Protein AF-A0A3P6PGW0-F1 (afdb_monomer)

pLDDT: mean 72.75, std 17.7, range [30.88, 93.88]

Organism: Anisakis simplex (NCBI:txid6269)

Radius of gyration: 24.83 Å; Cα contacts (8 Å, |Δi|>4): 112; chains: 1; bounding box: 51×53×63 Å

Mean predicted aligned error: 19.51 Å

Sequence (162 aa):
MDLYIQEKGYRRVNEYERNGTLRINYVCKEYFQKDIKCNHKMSVIMKDGVLTAKTTDGGKPHEHWRAPMSALNTTEKDITRALHSADVTGIGDGPSTSSEVDKVELELHQIIRHSTQDLLARLKDAYERKKKEQEKAALKLFAKMPSEKQKHLLSKYGCLEE

Nearest PDB structures (foldseek):
  2ckq-assembly1_A  TM=2.386E-01  e=4.665E-01  Homo sapiens
  1iah-assembly1_A  TM=5.461E-01  e=8.082E+00  Mus musculus
  6qlf-assembly1_P  TM=2.401E-01  e=1.281E+00  Saccharomyces cerevisiae
  1p32-assembly1_A  TM=3.315E-01  e=3.733E+00  Homo sapiens
  6qle-assembly1_P  TM=2.357E-01  e=3.517E+00  Saccharomyces cerevisiae

Foldseek 3Di:
DVVLCVVLQWDWDDWDDDPQKTKTKIAHNCCPPPQWPGPWIKIWIAHPNDIDIDIPVRSDRDDTDGDDCVPPCPDPVVVVVVVPPPPDDDDDDDDDPVVVVVVVVVVVVVCCVPDDPVVNVVVVVVVVVVVVVVVVVVVVVLVPDDPVVNVVCCVVPPPPPD

Secondary structure (DSSP, 8-state):
-HHHHHHTTEEEEEEEEETTEEEEEEEETTTT-TT-----EEEEEEETTEEEEEETTTT---------GGG----TTTHHHHTTS--S-------TTHHHHHHHHHHHHHHHHHS-HHHHHHHHHHHHHHHHHHHHHHHHHHHHS-HHHHHHHHHHH-----

Solvent-accessible surface area (backbone atoms only — not comparable to full-atom values): 10032 Å² total; per-residue (Å²): 109,69,67,59,37,57,74,72,38,46,36,83,77,51,75,52,74,55,95,77,29,40,38,40,34,29,32,39,68,57,44,84,40,93,64,32,90,59,80,55,36,37,40,40,37,38,42,93,91,43,78,47,79,48,44,75,71,79,74,60,91,77,83,81,72,68,67,63,73,88,74,66,74,74,65,78,69,63,64,64,63,68,69,74,73,78,75,85,88,82,91,81,93,80,83,86,64,67,67,56,54,56,48,53,53,51,51,50,53,50,53,60,71,72,44,52,72,69,55,50,50,53,48,51,54,51,48,54,50,52,49,53,52,50,52,53,50,50,50,55,53,50,72,71,45,58,68,71,58,45,52,51,49,41,70,74,69,45,83,78,80,127

Structure (mmCIF, N/CA/C/O backbone):
data_AF-A0A3P6PGW0-F1
#
_entry.id   AF-A0A3P6PGW0-F1
#
loop_
_atom_site.group_PDB
_atom_site.id
_atom_site.type_symbol
_atom_site.label_atom_id
_atom_site.label_alt_id
_atom_site.label_comp_id
_atom_site.label_asym_id
_atom_site.label_entity_id
_atom_site.label_seq_id
_atom_site.pdbx_PDB_ins_code
_atom_site.Cartn_x
_atom_site.Cartn_y
_atom_site.Cartn_z
_atom_site.occupancy
_atom_site.B_iso_or_equiv
_atom_site.auth_seq_id
_atom_site.auth_comp_id
_atom_site.auth_asym_id
_atom_site.auth_atom_id
_atom_site.pdbx_PDB_model_num
ATOM 1 N N . MET A 1 1 ? -11.093 -5.485 -13.019 1.00 59.88 1 MET A N 1
ATOM 2 C CA . MET A 1 1 ? -10.091 -4.511 -13.510 1.00 59.88 1 MET A CA 1
ATOM 3 C C . MET A 1 1 ? -9.051 -4.186 -12.446 1.00 59.88 1 MET A C 1
ATOM 5 O O . MET A 1 1 ? -7.871 -4.227 -12.763 1.00 59.88 1 MET A O 1
ATOM 9 N N . ASP A 1 2 ? -9.445 -3.946 -11.194 1.00 67.06 2 ASP A N 1
ATOM 10 C CA . ASP A 1 2 ? -8.498 -3.548 -10.137 1.00 67.06 2 ASP A CA 1
ATOM 11 C C . ASP A 1 2 ? -7.409 -4.585 -9.840 1.00 67.06 2 ASP A C 1
ATOM 13 O O . ASP A 1 2 ? -6.250 -4.216 -9.673 1.00 67.06 2 ASP A O 1
ATOM 17 N N . LEU A 1 3 ? -7.738 -5.879 -9.900 1.00 69.25 3 LEU A N 1
ATOM 18 C CA . LEU A 1 3 ? -6.746 -6.955 -9.780 1.00 69.25 3 LEU A CA 1
ATOM 19 C C . LEU A 1 3 ? -5.685 -6.897 -10.891 1.00 69.25 3 LEU A C 1
ATOM 21 O O . LEU A 1 3 ? -4.501 -7.007 -10.604 1.00 69.25 3 LEU A O 1
ATOM 25 N N . TYR A 1 4 ? -6.086 -6.640 -12.142 1.00 71.75 4 TYR A N 1
ATOM 26 C CA . TYR A 1 4 ? -5.154 -6.506 -13.270 1.00 71.75 4 TYR A CA 1
ATOM 27 C C . TYR A 1 4 ? -4.250 -5.275 -13.110 1.00 71.75 4 TYR A C 1
ATOM 29 O O . TYR A 1 4 ? -3.046 -5.342 -13.344 1.00 71.75 4 TYR A O 1
ATOM 37 N N . ILE A 1 5 ? -4.823 -4.153 -12.669 1.00 74.56 5 ILE A N 1
ATOM 38 C CA . ILE A 1 5 ? -4.097 -2.904 -12.403 1.00 74.56 5 ILE A CA 1
ATOM 39 C C . ILE A 1 5 ? -3.029 -3.122 -11.327 1.00 74.56 5 ILE A C 1
ATOM 41 O O . ILE A 1 5 ? -1.885 -2.702 -11.507 1.00 74.56 5 ILE A O 1
ATOM 45 N N . GLN A 1 6 ? -3.388 -3.799 -10.235 1.00 71.56 6 GLN A N 1
ATOM 46 C CA . GLN A 1 6 ? -2.474 -4.093 -9.134 1.00 71.56 6 GLN A CA 1
ATOM 47 C C . GLN A 1 6 ? -1.398 -5.107 -9.538 1.00 71.56 6 GLN A C 1
ATOM 49 O O . GLN A 1 6 ? -0.212 -4.844 -9.336 1.00 71.56 6 GLN A O 1
ATOM 54 N N . GLU A 1 7 ? -1.785 -6.223 -10.162 1.00 76.50 7 GLU A N 1
ATOM 55 C CA . GLU A 1 7 ? -0.868 -7.288 -10.585 1.00 76.50 7 GLU A CA 1
ATOM 56 C C . GLU A 1 7 ? 0.163 -6.779 -11.602 1.00 76.50 7 GLU A C 1
ATOM 58 O O . GLU A 1 7 ? 1.352 -7.077 -11.500 1.00 76.50 7 GLU A O 1
ATOM 63 N N . LYS A 1 8 ? -0.269 -5.951 -12.562 1.00 74.31 8 LYS A N 1
ATOM 64 C CA . LYS A 1 8 ? 0.616 -5.366 -13.580 1.00 74.31 8 LYS A CA 1
ATOM 65 C C . LYS A 1 8 ? 1.326 -4.092 -13.119 1.00 74.31 8 LYS A C 1
ATOM 67 O O . LYS A 1 8 ? 2.094 -3.510 -13.882 1.00 74.31 8 LYS A O 1
ATOM 72 N N . GLY A 1 9 ? 1.134 -3.683 -11.864 1.00 79.19 9 GLY A N 1
ATOM 73 C CA . GLY A 1 9 ? 1.898 -2.606 -11.244 1.00 79.19 9 GLY A CA 1
ATOM 74 C C . GLY A 1 9 ? 1.587 -1.223 -11.807 1.00 79.19 9 GLY A C 1
ATOM 75 O O . GLY A 1 9 ? 2.500 -0.416 -11.973 1.00 79.19 9 GLY A O 1
ATOM 76 N N . TYR A 1 10 ? 0.322 -0.933 -12.096 1.00 85.12 10 TYR A N 1
ATOM 77 C CA . TYR A 1 10 ? -0.123 0.397 -12.497 1.00 85.12 10 TYR A CA 1
ATOM 78 C C . TYR A 1 10 ? -0.576 1.227 -11.294 1.00 85.12 10 TYR A C 1
ATOM 80 O O . TYR A 1 10 ? -1.240 0.739 -10.382 1.00 85.12 10 TYR A O 1
ATOM 88 N N . ARG A 1 11 ? -0.281 2.525 -11.331 1.00 85.94 11 ARG A N 1
ATOM 89 C CA . ARG A 1 11 ? -0.773 3.529 -10.387 1.00 85.94 11 ARG A CA 1
ATOM 90 C C . ARG A 1 11 ? -1.724 4.476 -11.112 1.00 85.94 11 ARG A C 1
ATOM 92 O O . ARG A 1 11 ? -1.395 4.982 -12.185 1.00 85.94 11 ARG A O 1
ATOM 99 N N . ARG A 1 12 ? -2.901 4.717 -10.528 1.00 89.19 12 ARG A N 1
ATOM 100 C CA . ARG A 1 12 ? -3.874 5.701 -11.025 1.00 89.19 12 ARG A CA 1
ATOM 101 C C . ARG A 1 12 ? -3.288 7.109 -10.882 1.00 89.19 12 ARG A C 1
ATOM 103 O O . ARG A 1 12 ? -2.725 7.425 -9.840 1.00 89.19 12 ARG A O 1
ATOM 110 N N . VAL A 1 13 ? -3.406 7.930 -11.924 1.00 89.00 13 VAL A N 1
ATOM 111 C CA . VAL A 1 13 ? -2.858 9.301 -11.948 1.00 89.00 13 VAL A CA 1
ATOM 112 C C . VAL A 1 13 ? -3.951 10.344 -12.071 1.00 89.00 13 VAL A C 1
ATOM 114 O O . VAL A 1 13 ? -3.883 11.381 -11.424 1.00 89.00 13 VAL A O 1
ATOM 117 N N . ASN A 1 14 ? -4.937 10.094 -12.925 1.00 88.94 14 ASN A N 1
ATOM 118 C CA . ASN A 1 14 ? -6.008 11.048 -13.160 1.00 88.94 14 ASN A CA 1
ATOM 119 C C . ASN A 1 14 ? -7.278 10.321 -13.598 1.00 88.94 14 ASN A C 1
ATOM 121 O O . ASN A 1 14 ? -7.209 9.286 -14.264 1.00 88.94 14 ASN A O 1
ATOM 125 N N . GLU A 1 15 ? -8.416 10.903 -13.262 1.00 92.69 15 GLU A N 1
ATOM 126 C CA . GLU A 1 15 ? -9.752 10.459 -13.609 1.00 92.69 15 GLU A CA 1
ATOM 127 C C . GLU A 1 15 ? -10.571 11.683 -14.009 1.00 92.69 15 GLU A C 1
ATOM 129 O O . GLU A 1 15 ? -10.570 12.693 -13.310 1.00 92.69 15 GLU A O 1
ATOM 134 N N . TYR A 1 16 ? -11.229 11.617 -15.162 1.00 91.88 16 TYR A N 1
ATOM 135 C CA . TYR A 1 16 ? -12.109 12.686 -15.606 1.00 91.88 16 TYR A CA 1
ATOM 136 C C . TYR A 1 16 ? -13.265 12.146 -16.431 1.00 91.88 16 TYR A C 1
ATOM 138 O O . TYR A 1 16 ? -13.129 11.170 -17.172 1.00 91.88 16 TYR A O 1
ATOM 146 N N . GLU A 1 17 ? -14.389 12.842 -16.345 1.00 91.81 17 GLU A N 1
ATOM 147 C CA . GLU A 1 17 ? -15.584 12.561 -17.122 1.00 91.81 17 GLU A CA 1
ATOM 148 C C . GLU A 1 17 ? -15.814 13.669 -18.150 1.00 91.81 17 GLU A C 1
ATOM 150 O O . GLU A 1 17 ? -15.676 14.858 -17.856 1.00 91.81 17 GLU A O 1
ATOM 155 N N . ARG A 1 18 ? -16.146 13.286 -19.384 1.00 88.94 18 ARG A N 1
ATOM 156 C CA . ARG A 1 18 ? -16.528 14.233 -20.434 1.00 88.94 18 ARG A CA 1
ATOM 157 C C . ARG A 1 18 ? -17.578 13.615 -21.342 1.00 88.94 18 ARG A C 1
ATOM 159 O O . ARG A 1 18 ? -17.341 12.552 -21.908 1.00 88.94 18 ARG A O 1
ATOM 166 N N . ASN A 1 19 ? -18.703 14.306 -21.528 1.00 86.56 19 ASN A N 1
ATOM 167 C CA . ASN A 1 19 ? -19.797 13.885 -22.413 1.00 86.56 19 ASN A CA 1
ATOM 168 C C . ASN A 1 19 ? -20.243 12.426 -22.157 1.00 86.56 19 ASN A C 1
ATOM 170 O O . ASN A 1 19 ? -20.308 11.629 -23.094 1.00 86.56 19 ASN A O 1
ATOM 174 N N . GLY A 1 20 ? -20.450 12.051 -20.887 1.00 85.62 20 GLY A N 1
ATOM 175 C CA . GLY A 1 20 ? -20.852 10.693 -20.483 1.00 85.62 20 GLY A CA 1
ATOM 176 C C . GLY A 1 20 ? -19.783 9.610 -20.690 1.00 85.62 20 GLY A C 1
ATOM 177 O O . GLY A 1 20 ? -20.072 8.422 -20.596 1.00 85.62 20 GLY A O 1
ATOM 178 N N . THR A 1 21 ? -18.546 10.000 -21.009 1.00 91.25 21 THR A N 1
ATOM 179 C CA . THR A 1 21 ? -17.396 9.097 -21.106 1.00 91.25 21 THR A CA 1
ATOM 180 C C . THR A 1 21 ? -16.482 9.313 -19.908 1.00 91.25 21 THR A C 1
ATOM 182 O O . THR A 1 21 ? -15.875 10.379 -19.775 1.00 91.25 21 THR A O 1
ATOM 185 N N . LEU A 1 22 ? -16.342 8.292 -19.065 1.00 90.62 22 LEU A N 1
ATOM 186 C CA . LEU A 1 22 ? -15.405 8.292 -17.946 1.00 90.62 22 LEU A CA 1
ATOM 187 C C . LEU A 1 22 ? -14.053 7.756 -18.416 1.00 90.62 22 LEU A C 1
ATOM 189 O O . LEU A 1 22 ? -13.958 6.654 -18.958 1.00 90.62 22 LEU A O 1
ATOM 193 N N . ARG A 1 23 ? -12.988 8.534 -18.217 1.00 91.75 23 ARG A N 1
ATOM 194 C CA . ARG A 1 23 ? -11.623 8.133 -18.553 1.00 91.75 23 ARG A CA 1
ATOM 195 C C . ARG A 1 23 ? -10.729 8.147 -17.327 1.00 91.75 23 ARG A C 1
ATOM 197 O O . ARG A 1 23 ? -10.553 9.175 -16.682 1.00 91.75 23 ARG A O 1
ATOM 204 N N . ILE A 1 24 ? -10.070 7.021 -17.089 1.00 91.94 24 ILE A N 1
ATOM 205 C CA . ILE A 1 24 ? -9.110 6.847 -16.005 1.00 91.94 24 ILE A CA 1
ATOM 206 C C . ILE A 1 24 ? -7.739 6.561 -16.612 1.00 91.94 24 ILE A C 1
ATOM 208 O O . ILE A 1 24 ? -7.586 5.668 -17.445 1.00 91.94 24 ILE A O 1
ATOM 212 N N . ASN A 1 25 ? -6.729 7.320 -16.202 1.00 90.69 25 ASN A N 1
ATOM 213 C CA . ASN A 1 25 ? -5.358 7.171 -16.667 1.00 90.69 25 ASN A CA 1
ATOM 214 C C . ASN A 1 25 ? -4.473 6.609 -15.562 1.00 90.69 25 ASN A C 1
ATOM 216 O O . ASN A 1 25 ? -4.518 7.041 -14.408 1.00 90.69 25 ASN A O 1
ATOM 220 N N . TYR A 1 26 ? -3.622 5.680 -15.964 1.00 89.62 26 TYR A N 1
ATOM 221 C CA . TYR A 1 26 ? -2.677 4.985 -15.124 1.00 89.62 26 TYR A CA 1
ATOM 222 C C . TYR A 1 26 ? -1.282 5.047 -15.746 1.00 89.62 26 TYR A C 1
ATOM 224 O O . TYR A 1 26 ? -1.124 5.095 -16.969 1.00 89.62 26 TYR A O 1
ATOM 232 N N . VAL A 1 27 ? -0.265 5.002 -14.897 1.00 88.94 27 VAL A N 1
ATOM 233 C CA . VAL A 1 27 ? 1.146 4.889 -15.290 1.00 88.94 27 VAL A CA 1
ATOM 234 C C . VAL A 1 27 ? 1.787 3.735 -14.537 1.00 88.94 27 VAL A C 1
ATOM 236 O O . VAL A 1 27 ? 1.257 3.295 -13.518 1.00 88.94 27 VAL A O 1
ATOM 239 N N . CYS A 1 28 ? 2.921 3.237 -15.018 1.00 87.31 28 CYS A N 1
ATOM 240 C CA . CYS A 1 28 ? 3.706 2.264 -14.263 1.00 87.31 28 CYS A CA 1
ATOM 241 C C . CYS A 1 28 ? 4.042 2.787 -12.854 1.00 87.31 28 CYS A C 1
ATOM 243 O O . CYS A 1 28 ? 4.371 3.960 -12.676 1.00 87.31 28 CYS A O 1
ATOM 245 N N . LYS A 1 29 ? 4.020 1.909 -11.848 1.00 84.81 29 LYS A N 1
ATOM 246 C CA . LYS A 1 29 ? 4.410 2.217 -10.462 1.00 84.81 29 LYS A CA 1
ATOM 247 C C . LYS A 1 29 ? 5.817 2.816 -10.350 1.00 84.81 29 LYS A C 1
ATOM 249 O O . LYS A 1 29 ? 6.086 3.565 -9.417 1.00 84.81 29 LYS A O 1
ATOM 254 N N . GLU A 1 30 ? 6.701 2.497 -11.296 1.00 83.62 30 GLU A N 1
ATOM 255 C CA . GLU A 1 30 ? 8.090 2.964 -11.323 1.00 83.62 30 GLU A CA 1
ATOM 256 C C . GLU A 1 30 ? 8.277 4.245 -12.163 1.00 83.62 30 GLU A C 1
ATOM 258 O O . GLU A 1 30 ? 9.370 4.793 -12.189 1.00 83.62 30 GLU A O 1
ATOM 263 N N . TYR A 1 31 ? 7.213 4.781 -12.786 1.00 83.06 31 TYR A N 1
ATOM 264 C CA . TYR A 1 31 ? 7.253 5.968 -13.663 1.00 83.06 31 TYR A CA 1
ATOM 265 C C . TYR A 1 31 ? 7.859 7.219 -13.008 1.00 83.06 31 TYR A C 1
ATOM 267 O O . TYR A 1 31 ? 8.484 8.029 -13.683 1.00 83.06 31 TYR A O 1
ATOM 275 N N . PHE A 1 32 ? 7.666 7.392 -11.698 1.00 79.62 32 PHE A N 1
ATOM 276 C CA . PHE A 1 32 ? 8.163 8.557 -10.956 1.00 79.62 32 PHE A CA 1
ATOM 277 C C . PHE A 1 32 ? 9.553 8.344 -10.334 1.00 79.62 32 PHE A C 1
ATOM 279 O O . PHE A 1 32 ? 10.035 9.212 -9.606 1.00 79.62 32 PHE A O 1
ATOM 286 N N . GLN A 1 33 ? 10.202 7.202 -10.582 1.00 80.31 33 GLN A N 1
ATOM 287 C CA . GLN A 1 33 ? 11.566 6.967 -10.111 1.00 80.31 33 GLN A CA 1
ATOM 288 C C . GLN A 1 33 ? 12.554 7.724 -11.011 1.00 80.31 33 GLN A C 1
ATOM 290 O O . GLN A 1 33 ? 12.515 7.600 -12.231 1.00 80.31 33 GLN A O 1
ATOM 295 N N . LYS A 1 34 ? 13.435 8.536 -10.411 1.00 72.94 34 LYS A N 1
ATOM 296 C CA . LYS A 1 34 ? 14.359 9.430 -11.141 1.00 72.94 34 LYS A CA 1
ATOM 297 C C . LYS A 1 34 ? 15.331 8.677 -12.061 1.00 72.94 34 LYS A C 1
ATOM 299 O O . LYS A 1 34 ? 15.794 9.232 -13.053 1.00 72.94 34 LYS A O 1
ATOM 304 N N . ASP A 1 35 ? 15.629 7.430 -11.725 1.00 74.62 35 ASP A N 1
ATOM 305 C CA . ASP A 1 35 ? 16.542 6.516 -12.408 1.00 74.62 35 ASP A CA 1
ATOM 306 C C . ASP A 1 35 ? 15.850 5.608 -13.441 1.00 74.62 35 ASP A C 1
ATOM 308 O O . ASP A 1 35 ? 16.523 4.842 -14.132 1.00 74.62 35 ASP A O 1
ATOM 312 N N . ILE A 1 36 ? 14.522 5.712 -13.590 1.00 75.06 36 ILE A N 1
ATOM 313 C CA . ILE A 1 36 ? 13.732 4.885 -14.507 1.00 75.06 36 ILE A CA 1
ATOM 314 C C . ILE A 1 36 ? 12.975 5.770 -15.493 1.00 75.06 36 ILE A C 1
ATOM 316 O O . ILE A 1 36 ? 12.056 6.507 -15.147 1.00 75.06 36 ILE A O 1
ATOM 320 N N . LYS A 1 37 ? 13.307 5.633 -16.779 1.00 72.69 37 LYS A N 1
ATOM 321 C CA . LYS A 1 37 ? 12.533 6.230 -17.876 1.00 72.69 37 LYS A CA 1
ATOM 322 C C . LYS A 1 37 ? 11.503 5.230 -18.385 1.00 72.69 37 LYS A C 1
ATOM 324 O O . LYS A 1 37 ? 11.683 4.606 -19.428 1.00 72.69 37 LYS A O 1
ATOM 329 N N . CYS A 1 38 ? 10.427 5.054 -17.625 1.00 79.19 38 CYS A N 1
ATOM 330 C CA . CYS A 1 38 ? 9.317 4.205 -18.035 1.00 79.19 38 CYS A CA 1
ATOM 331 C C . CYS A 1 38 ? 8.317 4.997 -18.893 1.00 79.19 38 CYS A C 1
ATOM 333 O O . CYS A 1 38 ? 7.810 6.033 -18.473 1.00 79.19 38 CYS A O 1
ATOM 335 N N . ASN A 1 39 ? 7.981 4.485 -20.079 1.00 77.12 39 ASN A N 1
ATOM 336 C CA . ASN A 1 39 ? 6.956 5.072 -20.954 1.00 77.12 39 ASN A CA 1
ATOM 337 C C . ASN A 1 39 ? 5.604 4.347 -20.874 1.00 77.12 39 ASN A C 1
ATOM 339 O O . ASN A 1 39 ? 4.691 4.668 -21.634 1.00 77.12 39 ASN A O 1
ATOM 343 N N . HIS A 1 40 ? 5.459 3.382 -19.965 1.00 83.06 40 HIS A N 1
ATOM 344 C CA . HIS A 1 40 ? 4.274 2.545 -19.891 1.00 83.06 40 HIS A CA 1
ATOM 345 C C . HIS A 1 40 ? 3.103 3.274 -19.220 1.00 83.06 40 HIS A C 1
ATOM 347 O O . HIS A 1 40 ? 3.140 3.624 -18.035 1.00 83.06 40 HIS A O 1
ATOM 353 N N . LYS A 1 41 ? 2.042 3.490 -20.004 1.00 87.88 41 LYS A N 1
ATOM 354 C CA . LYS A 1 41 ? 0.785 4.116 -19.588 1.00 87.88 41 LYS A CA 1
ATOM 355 C C . LYS A 1 41 ? -0.406 3.251 -19.993 1.00 87.88 41 LYS A C 1
ATOM 357 O O . LYS A 1 41 ? -0.366 2.560 -21.011 1.00 87.88 41 LYS A O 1
ATOM 362 N N . MET A 1 42 ? -1.479 3.328 -19.216 1.00 89.44 42 MET A N 1
ATOM 363 C CA . MET A 1 42 ? -2.757 2.688 -19.516 1.00 89.44 42 MET A CA 1
ATOM 364 C C . MET A 1 42 ? -3.893 3.704 -19.381 1.00 89.44 42 MET A C 1
ATOM 366 O O . MET A 1 42 ? -3.963 4.439 -18.402 1.00 89.44 42 MET A O 1
ATOM 370 N N . SER A 1 43 ? -4.808 3.730 -20.344 1.00 90.25 43 SER A N 1
ATOM 371 C CA . SER A 1 43 ? -6.067 4.470 -20.260 1.00 90.25 43 SER A CA 1
ATOM 372 C C . SER A 1 43 ? -7.231 3.491 -20.259 1.00 90.25 43 SER A C 1
ATOM 374 O O . SER A 1 43 ? -7.374 2.705 -21.194 1.00 90.25 43 SER A O 1
ATOM 376 N N . VAL A 1 44 ? -8.091 3.586 -19.254 1.00 90.56 44 VAL A N 1
ATOM 377 C CA . VAL A 1 44 ? -9.389 2.911 -19.207 1.00 90.56 44 VAL A CA 1
ATOM 378 C C . VAL A 1 44 ? -10.458 3.927 -19.588 1.00 90.56 44 VAL A C 1
ATOM 380 O O . VAL A 1 44 ? -10.466 5.041 -19.073 1.00 90.56 44 VAL A O 1
ATOM 383 N N . ILE A 1 45 ? -11.322 3.563 -20.526 1.00 91.25 45 ILE A N 1
ATOM 384 C CA . ILE A 1 45 ? -12.433 4.372 -21.021 1.00 91.25 45 ILE A CA 1
ATOM 385 C C . ILE A 1 45 ? -13.711 3.580 -20.761 1.00 91.25 45 ILE A C 1
ATOM 387 O O . ILE A 1 45 ? -13.822 2.441 -21.209 1.00 91.25 45 ILE A O 1
ATOM 391 N N . MET A 1 46 ? -14.661 4.181 -20.058 1.00 89.38 46 MET A N 1
ATOM 392 C CA . MET A 1 46 ? -16.008 3.659 -19.868 1.00 89.38 46 MET A CA 1
ATOM 393 C C . MET A 1 46 ? -16.990 4.569 -20.597 1.00 89.38 46 MET A C 1
ATOM 395 O O . MET A 1 46 ? -17.039 5.770 -20.329 1.00 89.38 46 MET A O 1
ATOM 399 N N . LYS A 1 47 ? -17.741 4.003 -21.541 1.00 90.19 47 LYS A N 1
ATOM 400 C CA . LYS A 1 47 ? -18.759 4.716 -22.317 1.00 90.19 47 LYS A CA 1
ATOM 401 C C . LYS A 1 47 ? -19.908 3.766 -22.634 1.00 90.19 47 LYS A C 1
ATOM 403 O O . LYS A 1 47 ? -19.650 2.662 -23.101 1.00 90.19 47 LYS A O 1
ATOM 408 N N . ASP A 1 48 ? -21.145 4.189 -22.381 1.00 87.94 48 ASP A N 1
ATOM 409 C CA . ASP A 1 48 ? -22.358 3.418 -22.700 1.00 87.94 48 ASP A CA 1
ATOM 410 C C . ASP A 1 48 ? -22.334 1.981 -22.126 1.00 87.94 48 ASP A C 1
ATOM 412 O O . ASP A 1 48 ? -22.751 1.022 -22.767 1.00 87.94 48 ASP A O 1
ATOM 416 N N . GLY A 1 49 ? -21.764 1.811 -20.925 1.00 80.88 49 GLY A N 1
ATOM 417 C CA . GLY A 1 49 ? -21.592 0.502 -20.277 1.00 80.88 49 GLY A CA 1
ATOM 418 C C . GLY A 1 49 ? -20.457 -0.366 -20.841 1.00 80.88 49 GLY A C 1
ATOM 419 O O . GLY A 1 49 ? -20.178 -1.433 -20.297 1.00 80.88 49 GLY A O 1
ATOM 420 N N . VAL A 1 50 ? -19.755 0.085 -21.886 1.00 85.69 50 VAL A N 1
ATOM 421 C CA . VAL A 1 50 ? -18.607 -0.612 -22.478 1.00 85.69 50 VAL A CA 1
ATOM 422 C C . VAL A 1 50 ? -17.306 -0.101 -21.870 1.00 85.69 50 VAL A C 1
ATOM 424 O O . VAL A 1 50 ? -17.013 1.098 -21.885 1.00 85.69 50 VAL A O 1
ATOM 427 N N . LEU A 1 51 ? -16.488 -1.031 -21.378 1.00 86.44 51 LEU A N 1
ATOM 428 C CA . LEU A 1 51 ? -15.168 -0.752 -20.823 1.00 86.44 51 LEU A CA 1
ATOM 429 C C . LEU A 1 51 ? -14.080 -1.109 -21.841 1.00 86.44 51 LEU A C 1
ATOM 431 O O . LEU A 1 51 ? -13.927 -2.263 -22.228 1.00 86.44 51 LEU A O 1
ATOM 435 N N . THR A 1 52 ? -13.291 -0.116 -22.249 1.00 86.75 52 THR A N 1
ATOM 436 C CA . THR A 1 52 ? -12.145 -0.286 -23.151 1.00 86.75 52 THR A CA 1
ATOM 437 C C . THR A 1 52 ? -10.861 0.131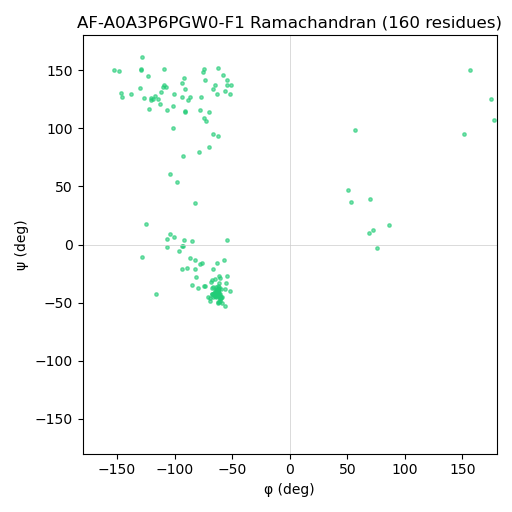 -22.447 1.00 86.75 52 THR A C 1
ATOM 439 O O . THR A 1 52 ? -10.746 1.265 -21.988 1.00 86.75 52 THR A O 1
ATOM 442 N N . ALA A 1 53 ? -9.866 -0.753 -22.399 1.00 85.06 53 ALA A N 1
ATOM 443 C CA . ALA A 1 53 ? -8.530 -0.428 -21.907 1.00 85.06 53 ALA A CA 1
ATOM 444 C C . ALA A 1 53 ? -7.536 -0.350 -23.069 1.00 85.06 53 ALA A C 1
ATOM 446 O O . ALA A 1 53 ? -7.537 -1.199 -23.958 1.00 85.06 53 ALA A O 1
ATOM 447 N N . LYS A 1 54 ? -6.682 0.675 -23.061 1.00 86.25 54 LYS A N 1
ATOM 448 C CA . LYS A 1 54 ? -5.581 0.844 -24.013 1.00 86.25 54 LYS A CA 1
ATOM 449 C C . LYS A 1 54 ? -4.288 1.047 -23.250 1.00 86.25 54 LYS A C 1
ATOM 451 O O . LYS A 1 54 ? -4.198 1.946 -22.417 1.00 86.25 54 LYS A O 1
ATOM 456 N N . THR A 1 55 ? -3.293 0.240 -23.558 1.00 84.12 55 THR A N 1
ATOM 457 C CA . THR A 1 55 ? -1.931 0.341 -23.033 1.00 84.12 55 THR A CA 1
ATOM 458 C C . THR A 1 55 ? -1.001 0.817 -24.142 1.00 84.12 55 THR A C 1
ATOM 460 O O . THR A 1 55 ? -1.248 0.580 -25.325 1.00 84.12 55 THR A O 1
ATOM 463 N N . THR A 1 56 ? 0.069 1.514 -23.776 1.00 77.38 56 THR A N 1
ATOM 464 C CA . THR A 1 56 ? 1.070 2.014 -24.733 1.00 77.38 56 THR A CA 1
ATOM 465 C C . THR A 1 56 ? 1.864 0.904 -25.430 1.00 77.38 56 THR A C 1
ATOM 467 O O . THR A 1 56 ? 2.420 1.150 -26.492 1.00 77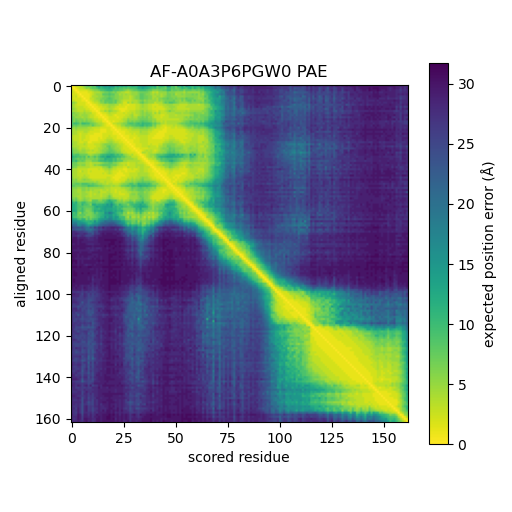.38 56 THR A O 1
ATOM 470 N N . ASP A 1 57 ? 1.916 -0.301 -24.862 1.00 70.31 57 ASP A N 1
ATOM 471 C CA . ASP A 1 57 ? 2.724 -1.439 -25.328 1.00 70.31 57 ASP A CA 1
ATOM 472 C C . ASP A 1 57 ? 1.899 -2.719 -25.585 1.00 70.31 57 ASP A C 1
ATOM 474 O O . ASP A 1 57 ? 2.431 -3.830 -25.635 1.00 70.31 57 ASP A O 1
ATOM 478 N N . GLY A 1 58 ? 0.577 -2.583 -25.720 1.00 65.88 58 GLY A N 1
ATOM 479 C CA . GLY A 1 58 ? -0.320 -3.725 -25.905 1.00 65.88 58 GLY A CA 1
ATOM 480 C C . GLY A 1 58 ? -0.517 -4.582 -24.649 1.00 65.88 58 GLY A C 1
ATOM 481 O O . GLY A 1 58 ? -1.084 -5.665 -24.744 1.00 65.88 58 GLY A O 1
ATOM 482 N N . GLY A 1 59 ? -0.090 -4.108 -23.470 1.00 62.47 59 GLY A N 1
ATOM 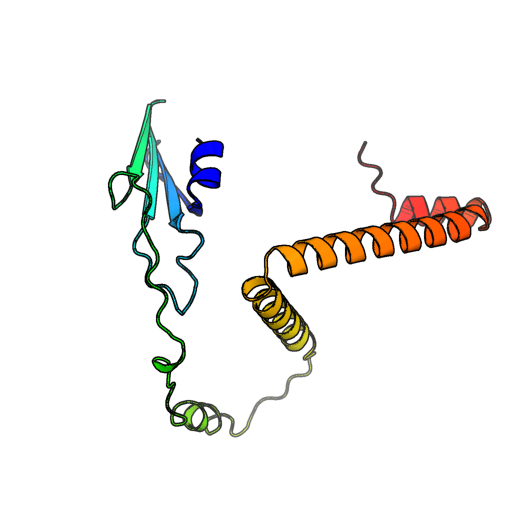483 C CA . GLY A 1 59 ? -0.381 -4.735 -22.178 1.00 62.47 59 GLY A CA 1
ATOM 484 C C . GLY A 1 59 ? 0.623 -5.821 -21.824 1.00 62.47 59 GLY A C 1
ATOM 485 O O . GLY A 1 59 ? 0.364 -6.654 -20.955 1.00 62.47 59 GLY A O 1
ATOM 486 N N . LYS A 1 60 ? 1.767 -5.822 -22.511 1.00 65.62 60 LYS A N 1
ATOM 487 C CA . LYS A 1 60 ? 2.856 -6.743 -22.230 1.00 65.62 60 LYS A CA 1
ATOM 488 C C . LYS A 1 60 ? 3.593 -6.301 -20.962 1.00 65.62 60 LYS A C 1
ATOM 490 O O . LYS A 1 60 ? 3.682 -5.110 -20.670 1.00 65.62 60 LYS A O 1
ATOM 495 N N . PRO A 1 61 ? 4.148 -7.247 -20.193 1.00 64.81 61 PRO A N 1
ATOM 496 C CA . PRO A 1 61 ? 5.180 -6.916 -19.225 1.00 64.81 61 PRO A CA 1
ATOM 497 C C . PRO A 1 61 ? 6.311 -6.168 -19.942 1.00 64.81 61 PRO A C 1
ATOM 499 O O . PRO A 1 61 ? 6.702 -6.544 -21.046 1.00 64.81 61 PRO A O 1
ATOM 502 N N . HIS A 1 62 ? 6.820 -5.114 -19.315 1.00 68.50 62 HIS A N 1
ATOM 503 C CA . HIS A 1 62 ? 7.947 -4.336 -19.817 1.00 68.50 62 HIS A CA 1
ATOM 504 C C . HIS A 1 62 ? 9.038 -4.345 -18.754 1.00 68.50 62 HIS A C 1
ATOM 506 O O . HIS A 1 62 ? 8.746 -4.357 -17.555 1.00 68.50 62 HIS A O 1
ATOM 512 N N . GLU A 1 63 ? 10.287 -4.360 -19.197 1.00 69.94 63 GLU A N 1
ATOM 513 C CA . GLU A 1 63 ? 11.437 -4.328 -18.307 1.00 69.94 63 GLU A CA 1
ATOM 514 C C . GLU A 1 63 ? 11.906 -2.889 -18.111 1.00 69.94 63 GLU A C 1
ATOM 516 O O . GLU A 1 63 ? 11.951 -2.086 -19.047 1.00 69.94 63 GLU A O 1
ATOM 521 N N . HIS A 1 64 ? 12.266 -2.558 -16.875 1.00 72.75 64 HIS A N 1
ATOM 522 C CA . HIS A 1 64 ? 12.902 -1.287 -16.573 1.00 72.75 64 HIS A CA 1
ATOM 523 C C . HIS A 1 64 ? 14.409 -1.459 -16.656 1.00 72.75 64 HIS A C 1
ATOM 525 O O . HIS A 1 64 ? 15.016 -2.134 -15.824 1.00 72.75 64 HIS A O 1
ATOM 531 N N . TRP A 1 65 ? 15.021 -0.799 -17.634 1.00 63.19 65 TRP A 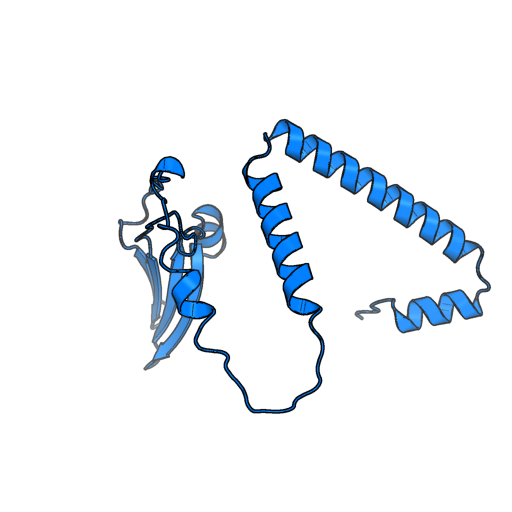N 1
ATOM 532 C CA . TRP A 1 65 ? 16.459 -0.603 -17.605 1.00 63.19 65 TRP A CA 1
ATOM 533 C C . TRP A 1 65 ? 16.803 0.381 -16.486 1.00 63.19 65 TRP A C 1
ATOM 535 O O . TRP A 1 65 ? 16.422 1.553 -16.540 1.00 63.19 65 TRP A O 1
ATOM 545 N N . ARG A 1 66 ? 17.510 -0.101 -15.462 1.00 62.00 66 ARG A N 1
ATOM 546 C CA . ARG A 1 66 ? 18.034 0.729 -14.375 1.00 62.00 66 ARG A CA 1
ATOM 547 C C . ARG A 1 66 ? 19.429 1.184 -14.762 1.00 62.00 66 ARG A C 1
ATOM 549 O O . ARG A 1 66 ? 20.329 0.358 -14.900 1.00 62.00 66 ARG A O 1
ATOM 556 N N . ALA A 1 67 ? 19.613 2.486 -14.955 1.00 57.78 67 ALA A N 1
ATOM 557 C CA . ALA A 1 67 ? 20.951 3.015 -15.168 1.00 57.78 67 ALA A CA 1
ATOM 558 C C . ALA A 1 67 ? 21.800 2.761 -13.904 1.00 57.78 67 ALA A C 1
ATOM 560 O O . ALA A 1 67 ? 21.354 3.096 -12.803 1.00 57.78 67 ALA A O 1
ATOM 561 N N . PRO A 1 68 ? 23.013 2.189 -14.021 1.00 54.09 68 PRO A N 1
ATOM 562 C CA . PRO A 1 68 ? 23.957 2.160 -12.914 1.00 54.09 68 PRO A CA 1
ATOM 563 C C . PRO A 1 68 ? 24.219 3.591 -12.431 1.00 54.09 68 PRO A C 1
ATOM 565 O O . PRO A 1 68 ? 24.497 4.480 -13.236 1.00 54.09 68 PRO A O 1
ATOM 568 N N . MET A 1 69 ? 24.153 3.819 -11.117 1.00 50.94 69 MET A N 1
ATOM 569 C CA . MET A 1 69 ? 24.360 5.139 -10.495 1.00 50.94 69 MET A CA 1
ATOM 570 C C . MET A 1 69 ? 25.723 5.779 -10.811 1.00 50.94 69 MET A C 1
ATOM 572 O O . MET A 1 69 ? 25.879 6.978 -10.615 1.00 50.94 69 MET A O 1
ATOM 576 N N . SER A 1 70 ? 26.687 5.038 -11.366 1.00 52.31 70 SER A N 1
ATOM 577 C CA . SER A 1 70 ? 27.937 5.605 -11.890 1.00 52.31 70 SER A CA 1
ATOM 578 C C . SER A 1 70 ? 27.736 6.564 -13.074 1.00 52.31 70 SER A C 1
ATOM 580 O O . SER A 1 70 ? 28.644 7.323 -13.398 1.00 52.31 70 SER A O 1
ATOM 582 N N . ALA A 1 71 ? 26.561 6.554 -13.716 1.00 49.62 71 ALA A N 1
ATOM 583 C CA . ALA A 1 71 ? 26.219 7.450 -14.821 1.00 49.62 71 ALA A CA 1
ATOM 584 C C . ALA A 1 71 ? 25.431 8.708 -14.393 1.00 49.62 71 ALA A C 1
ATOM 586 O O . ALA A 1 71 ? 25.212 9.593 -15.218 1.00 49.62 71 ALA A O 1
ATOM 587 N N . LEU A 1 72 ? 25.027 8.826 -13.121 1.00 46.19 72 LEU A N 1
ATOM 588 C CA . LEU A 1 72 ? 24.388 10.023 -12.556 1.00 46.19 72 LEU A CA 1
ATOM 589 C C . LEU A 1 72 ? 25.426 10.872 -11.8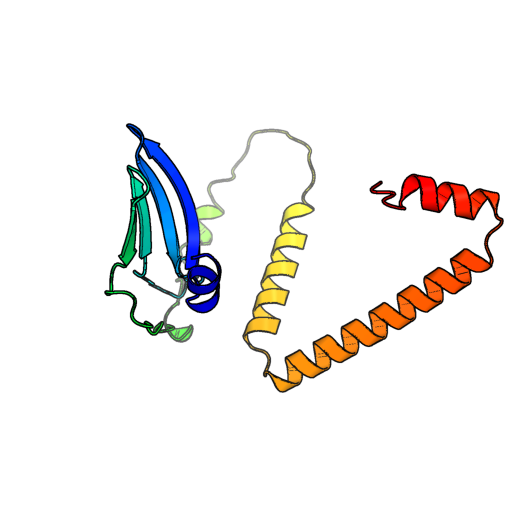10 1.00 46.19 72 LEU A C 1
ATOM 591 O O . LEU A 1 72 ? 25.250 11.248 -10.653 1.00 46.19 72 LEU A O 1
ATOM 595 N N . ASN A 1 73 ? 26.514 11.212 -12.505 1.00 45.53 73 ASN A N 1
ATOM 596 C CA . ASN A 1 73 ? 27.383 12.305 -12.088 1.00 45.53 73 ASN A CA 1
ATOM 597 C C . ASN A 1 73 ? 26.610 13.606 -12.300 1.00 45.53 73 ASN A C 1
ATOM 599 O O . ASN A 1 73 ? 26.718 14.263 -13.335 1.00 45.53 73 ASN A O 1
ATOM 603 N N . THR A 1 74 ? 25.790 13.956 -11.315 1.00 44.66 74 THR A N 1
ATOM 604 C CA . THR A 1 74 ? 25.295 15.320 -11.168 1.00 44.66 74 THR A CA 1
ATOM 605 C C . THR A 1 74 ? 26.532 16.139 -10.833 1.00 44.66 74 THR A C 1
ATOM 607 O O . THR A 1 74 ? 27.009 16.118 -9.702 1.00 44.66 74 THR A O 1
ATOM 610 N N . THR A 1 75 ? 27.145 16.745 -11.849 1.00 47.09 75 THR A N 1
ATOM 611 C CA . THR A 1 75 ? 28.315 17.601 -11.673 1.00 47.09 75 THR A CA 1
ATOM 612 C C . THR A 1 75 ? 28.006 18.638 -10.602 1.00 47.09 75 THR A C 1
ATOM 614 O O . THR A 1 75 ? 26.994 19.330 -10.694 1.00 47.09 75 THR A O 1
ATOM 617 N N . GLU A 1 76 ? 28.901 1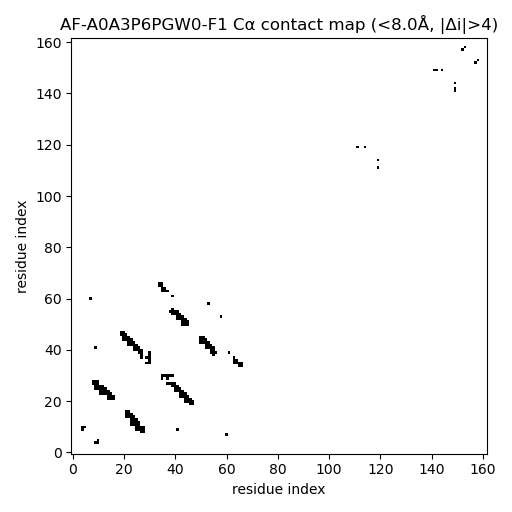8.772 -9.626 1.00 45.03 76 GLU A N 1
ATOM 618 C CA . GLU A 1 76 ? 28.856 19.654 -8.445 1.00 45.03 76 GLU A CA 1
ATOM 619 C C . GLU A 1 76 ? 28.632 21.159 -8.751 1.00 45.03 76 GLU A C 1
ATOM 621 O O . GLU A 1 76 ? 28.619 21.992 -7.848 1.00 45.03 76 GLU A O 1
ATOM 626 N N . LYS A 1 77 ? 28.413 21.531 -10.018 1.00 44.81 77 LYS A N 1
ATOM 627 C CA . LYS A 1 77 ? 28.155 22.895 -10.497 1.00 44.81 77 LYS A CA 1
ATOM 628 C C . LYS A 1 77 ? 26.728 23.407 -10.267 1.00 44.81 77 LYS A C 1
ATOM 630 O O . LYS A 1 77 ? 26.539 24.620 -10.312 1.00 44.81 77 LYS A O 1
ATOM 635 N N . ASP A 1 78 ? 25.747 22.544 -9.995 1.00 45.53 78 ASP A N 1
ATOM 636 C CA . ASP A 1 78 ? 24.359 22.997 -9.773 1.00 45.53 78 ASP A CA 1
ATOM 637 C C . ASP A 1 78 ? 24.051 23.340 -8.304 1.00 45.53 78 ASP A C 1
ATOM 639 O O . ASP A 1 78 ? 23.144 24.127 -8.032 1.00 45.53 78 ASP A O 1
ATOM 643 N N . ILE A 1 79 ? 24.846 22.845 -7.347 1.00 47.97 79 ILE A N 1
ATOM 644 C CA . ILE A 1 79 ? 24.648 23.128 -5.912 1.00 47.97 79 ILE A CA 1
ATOM 645 C C . ILE A 1 79 ? 25.098 24.558 -5.566 1.00 47.97 79 ILE A C 1
ATOM 647 O O . ILE A 1 79 ? 24.442 25.250 -4.790 1.00 47.97 79 ILE A O 1
ATOM 651 N N . THR A 1 80 ? 26.157 25.064 -6.201 1.00 39.75 80 THR A N 1
ATOM 652 C CA . THR A 1 80 ? 26.666 26.424 -5.948 1.00 39.75 80 THR A CA 1
ATOM 653 C C . THR A 1 80 ? 25.820 27.530 -6.583 1.00 39.75 80 THR A C 1
ATOM 655 O O . THR A 1 80 ? 25.922 28.679 -6.161 1.00 39.75 80 THR A O 1
ATOM 658 N N . ARG A 1 81 ? 24.935 27.218 -7.544 1.00 41.16 81 ARG A N 1
ATOM 659 C CA . ARG A 1 81 ? 24.035 28.220 -8.145 1.00 41.16 81 ARG A CA 1
ATOM 660 C C . ARG A 1 81 ? 22.792 28.496 -7.293 1.00 41.16 81 ARG A C 1
ATOM 662 O O . ARG A 1 81 ? 22.278 29.606 -7.335 1.00 41.16 81 ARG A O 1
ATOM 669 N N . ALA A 1 82 ? 22.338 27.529 -6.494 1.00 41.94 82 ALA A N 1
ATOM 670 C CA . ALA A 1 82 ? 21.183 27.707 -5.609 1.00 41.94 82 ALA A CA 1
ATOM 671 C C . ALA A 1 82 ? 21.530 28.414 -4.281 1.00 41.94 82 ALA A C 1
ATOM 673 O O . ALA A 1 82 ? 20.652 28.997 -3.654 1.00 41.94 82 ALA A O 1
ATOM 674 N N . LEU A 1 83 ? 22.803 28.398 -3.864 1.00 43.19 83 LEU A N 1
ATOM 675 C CA . LEU A 1 83 ? 23.259 28.963 -2.584 1.00 43.19 83 LEU A CA 1
ATOM 676 C C . LEU A 1 83 ? 23.602 30.466 -2.623 1.00 43.19 83 LEU A C 1
ATOM 678 O O . LEU A 1 83 ? 23.741 31.068 -1.566 1.00 43.19 83 LEU A O 1
ATOM 682 N N . HIS A 1 84 ? 23.695 31.092 -3.802 1.00 41.44 84 HIS A N 1
ATOM 683 C CA . HIS A 1 84 ? 24.037 32.521 -3.946 1.00 41.44 84 HIS A CA 1
ATOM 684 C C . HIS A 1 84 ? 22.850 33.444 -4.279 1.00 41.44 84 HIS A C 1
ATOM 686 O O . HIS A 1 84 ? 23.057 34.620 -4.563 1.00 41.44 84 HIS A O 1
ATOM 692 N N . SER A 1 85 ? 21.606 32.953 -4.240 1.00 42.88 85 SER A N 1
ATOM 693 C CA . SER A 1 85 ? 20.409 33.793 -4.453 1.00 42.88 85 SER A CA 1
ATOM 694 C C . SER A 1 85 ? 19.605 34.075 -3.181 1.00 42.88 85 SER A C 1
ATOM 696 O O . SER A 1 85 ? 18.557 34.706 -3.259 1.00 42.88 85 SER A O 1
ATOM 698 N N . ALA A 1 86 ? 20.086 33.645 -2.013 1.00 43.03 86 ALA A N 1
ATOM 699 C CA . ALA A 1 86 ? 19.482 33.968 -0.725 1.00 43.03 86 ALA A CA 1
ATOM 700 C C . ALA A 1 86 ? 20.306 35.046 -0.004 1.00 43.03 86 ALA A C 1
ATOM 702 O O . ALA A 1 86 ? 20.829 34.810 1.080 1.00 43.03 86 ALA A O 1
ATOM 703 N N . ASP A 1 87 ? 20.434 36.220 -0.627 1.00 35.16 87 ASP A N 1
ATOM 704 C CA . ASP A 1 87 ? 20.822 37.438 0.083 1.00 35.16 87 ASP A CA 1
ATOM 705 C C . ASP A 1 87 ? 19.555 38.276 0.321 1.00 35.16 87 ASP A C 1
ATOM 707 O O . ASP A 1 87 ? 18.995 38.891 -0.583 1.00 35.16 87 ASP A O 1
ATOM 711 N N . VAL A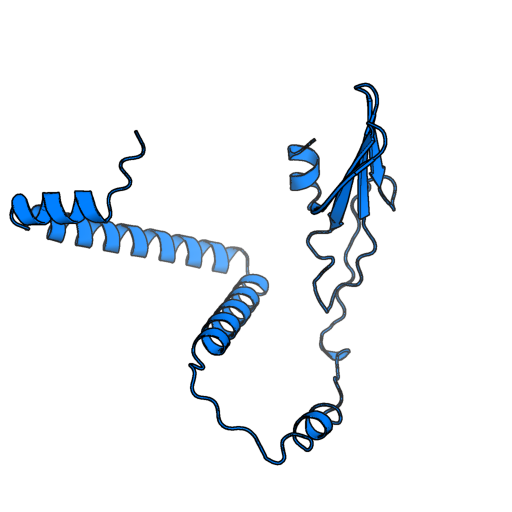 1 88 ? 19.065 38.164 1.558 1.00 37.22 88 VAL A N 1
ATOM 712 C CA . VAL A 1 88 ? 18.500 39.238 2.387 1.00 37.22 88 VAL A CA 1
ATOM 713 C C . VAL A 1 88 ? 17.316 40.045 1.821 1.00 37.22 88 VAL A C 1
ATOM 715 O O . VAL A 1 88 ? 17.460 41.058 1.146 1.00 37.22 88 VAL A O 1
ATOM 718 N N . THR A 1 89 ? 16.102 39.668 2.238 1.00 36.34 89 THR A N 1
ATOM 719 C CA . THR A 1 89 ? 15.249 40.440 3.180 1.00 36.34 89 THR A CA 1
ATOM 720 C C . THR A 1 89 ? 13.872 39.774 3.322 1.00 36.34 89 THR A C 1
ATOM 722 O O . THR A 1 89 ? 13.171 39.574 2.336 1.00 36.34 89 THR A O 1
ATOM 725 N N . GLY A 1 90 ? 13.447 39.459 4.552 1.00 30.88 90 GLY A N 1
ATOM 726 C CA . GLY A 1 90 ? 12.055 39.071 4.820 1.00 30.88 90 GLY A CA 1
ATOM 727 C C . GLY A 1 90 ? 11.870 38.137 6.012 1.00 30.88 90 GLY A C 1
ATOM 728 O O . GLY A 1 90 ? 11.998 36.929 5.888 1.00 30.88 90 GLY A O 1
ATOM 729 N N . ILE A 1 91 ? 11.563 38.737 7.155 1.00 45.59 91 ILE A N 1
ATOM 730 C CA . ILE A 1 91 ? 11.214 38.168 8.463 1.00 45.59 91 ILE A CA 1
ATOM 731 C C . ILE A 1 91 ? 10.091 37.110 8.341 1.00 45.59 91 ILE A C 1
ATOM 733 O O . ILE A 1 91 ? 9.098 37.370 7.664 1.00 45.59 91 ILE A O 1
ATOM 737 N N . GLY A 1 92 ? 10.195 35.967 9.037 1.00 31.84 92 GLY A N 1
ATOM 738 C CA . GLY A 1 92 ? 9.077 35.020 9.184 1.00 31.84 92 GLY A CA 1
ATOM 739 C C . GLY A 1 92 ? 9.406 33.744 9.973 1.00 31.84 92 GLY A C 1
ATOM 740 O O . GLY A 1 92 ? 10.087 32.859 9.467 1.00 31.84 92 GLY A O 1
ATOM 741 N N . ASP A 1 93 ? 8.896 33.660 11.203 1.00 43.53 93 ASP A N 1
ATOM 742 C CA . ASP A 1 93 ? 8.949 32.511 12.121 1.00 43.53 93 ASP A CA 1
ATOM 743 C C . ASP A 1 93 ? 8.168 31.273 11.606 1.00 43.53 93 ASP A C 1
ATOM 745 O O . ASP A 1 93 ? 7.027 31.411 11.163 1.00 43.53 93 ASP A O 1
ATOM 749 N N . GLY A 1 94 ? 8.709 30.046 11.737 1.00 38.88 94 GLY A N 1
ATOM 750 C CA . GLY A 1 94 ? 7.930 28.790 11.592 1.00 38.88 94 GLY A CA 1
ATOM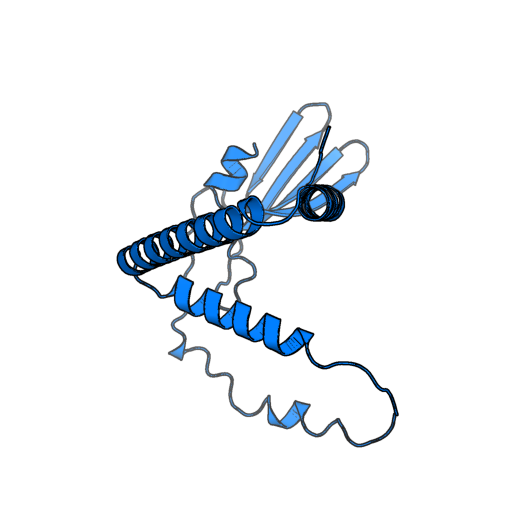 751 C C . GLY A 1 94 ? 8.723 27.518 11.209 1.00 38.88 94 GLY A C 1
ATOM 752 O O . GLY A 1 94 ? 9.741 27.639 10.545 1.00 38.88 94 GLY A O 1
ATOM 753 N N . PRO A 1 95 ? 8.306 26.293 11.615 1.00 44.50 95 PRO A N 1
ATOM 754 C CA . PRO A 1 95 ? 9.200 25.230 12.112 1.00 44.50 95 PRO A CA 1
ATOM 755 C C . PRO A 1 95 ? 9.746 24.231 11.066 1.00 44.50 95 PRO A C 1
ATOM 757 O O . PRO A 1 95 ? 9.007 23.617 10.299 1.00 44.50 95 PRO A O 1
ATOM 760 N N . SER A 1 96 ? 11.054 23.964 11.137 1.00 47.09 96 SER A N 1
ATOM 761 C CA . SER A 1 96 ? 11.831 23.081 10.247 1.00 47.09 96 SER A CA 1
ATOM 762 C C . SER A 1 96 ? 11.766 21.573 10.565 1.00 47.09 96 SER A C 1
ATOM 764 O O . SER A 1 96 ? 12.762 20.877 10.397 1.00 47.09 96 SER A O 1
ATOM 766 N N . THR A 1 97 ? 10.634 21.025 11.018 1.00 51.03 97 THR A N 1
ATOM 767 C CA . THR A 1 97 ? 10.553 19.594 11.404 1.00 51.03 97 THR A CA 1
ATOM 768 C C . THR A 1 97 ? 10.083 18.655 10.288 1.00 51.03 97 THR A C 1
ATOM 770 O O . THR A 1 97 ? 10.382 17.465 10.328 1.00 51.03 97 THR A O 1
ATOM 773 N N . SER A 1 98 ? 9.394 19.162 9.258 1.00 53.25 98 SER A N 1
ATOM 774 C CA . SER A 1 98 ? 8.884 18.330 8.148 1.00 53.25 98 SER A CA 1
ATOM 775 C C . SER A 1 98 ? 10.011 17.746 7.291 1.00 53.25 98 SER A C 1
ATOM 777 O O . SER A 1 98 ? 9.956 16.597 6.872 1.00 53.25 98 SER A O 1
ATOM 779 N N . SER A 1 99 ? 11.070 18.531 7.072 1.00 59.66 99 SER A N 1
ATOM 780 C CA . SER A 1 99 ? 12.153 18.177 6.147 1.00 59.66 99 SER A CA 1
ATOM 781 C C . SER A 1 99 ? 12.989 16.985 6.618 1.00 59.66 99 SER A C 1
ATOM 783 O O . SER A 1 99 ? 13.529 16.248 5.797 1.00 59.66 99 SER A O 1
ATOM 785 N N . GLU A 1 100 ? 13.127 16.794 7.930 1.00 58.16 100 GLU A N 1
ATOM 786 C CA . GLU A 1 100 ? 13.941 15.713 8.493 1.00 58.16 100 GLU A CA 1
ATOM 787 C C . GLU A 1 100 ? 13.206 14.372 8.466 1.00 58.16 100 GLU A C 1
ATOM 789 O O . GLU A 1 100 ? 13.813 13.350 8.153 1.00 58.16 100 GLU A O 1
ATOM 794 N N . VAL A 1 101 ? 11.891 14.379 8.706 1.00 62.72 101 VAL A N 1
ATOM 795 C CA . VAL A 1 101 ? 11.053 13.173 8.640 1.00 62.72 101 VAL A CA 1
ATOM 796 C C . VAL A 1 101 ? 11.023 12.620 7.215 1.00 62.72 101 VAL A C 1
ATOM 798 O O . VAL A 1 101 ? 11.260 11.428 7.019 1.00 62.72 101 VAL A O 1
ATOM 801 N N . ASP A 1 102 ? 10.858 13.495 6.221 1.00 60.62 102 ASP A N 1
ATOM 802 C CA . ASP A 1 102 ? 10.850 13.110 4.806 1.00 60.62 102 ASP A CA 1
ATOM 803 C C . ASP A 1 102 ? 12.196 12.504 4.364 1.00 60.62 102 ASP A C 1
ATOM 805 O O . ASP A 1 102 ? 12.244 11.566 3.563 1.00 60.62 102 ASP A O 1
ATOM 809 N N . LYS A 1 103 ? 13.314 13.008 4.907 1.00 65.56 103 LYS A N 1
ATOM 810 C CA . LYS A 1 103 ? 14.662 12.477 4.637 1.00 65.56 103 LYS A CA 1
ATOM 811 C C . LYS A 1 103 ? 14.866 11.095 5.251 1.00 65.56 103 LYS A C 1
ATOM 813 O O . LYS A 1 103 ? 15.341 10.197 4.560 1.00 65.56 103 LYS A O 1
ATOM 818 N N . VAL A 1 104 ? 14.465 10.907 6.508 1.00 68.31 104 VAL A N 1
ATOM 819 C CA . VAL A 1 104 ? 14.559 9.609 7.196 1.00 68.31 104 VAL A CA 1
ATOM 820 C C . VAL A 1 104 ? 13.688 8.560 6.500 1.00 68.31 104 VAL A C 1
ATOM 822 O O . VAL A 1 104 ? 14.105 7.414 6.329 1.00 68.31 104 VAL A O 1
ATOM 825 N N . GLU A 1 105 ? 12.499 8.944 6.035 1.00 68.75 105 GLU A N 1
ATOM 826 C CA . GLU A 1 105 ? 11.614 8.057 5.279 1.00 68.75 105 GLU A CA 1
ATOM 827 C C . GLU A 1 105 ? 12.221 7.652 3.924 1.00 68.75 105 GLU A C 1
ATOM 829 O O . GLU A 1 105 ? 12.144 6.486 3.524 1.00 68.75 105 GLU A O 1
ATOM 834 N N . LEU A 1 106 ? 12.872 8.582 3.221 1.00 64.44 106 LEU A N 1
ATOM 835 C CA . LEU A 1 106 ? 13.579 8.295 1.970 1.00 64.44 106 LEU A CA 1
ATOM 836 C C . LEU A 1 106 ? 14.768 7.345 2.174 1.00 64.44 106 LEU A C 1
ATOM 838 O O . LEU A 1 106 ? 14.916 6.388 1.408 1.00 64.44 106 LEU A O 1
ATOM 842 N N . GLU A 1 107 ? 15.577 7.562 3.211 1.00 66.56 107 GLU A N 1
ATOM 843 C CA . GLU A 1 107 ? 16.709 6.692 3.556 1.00 66.56 107 GLU A CA 1
ATOM 844 C C . GLU A 1 107 ? 16.246 5.281 3.930 1.00 66.56 107 GLU A C 1
ATOM 846 O O . GLU A 1 107 ? 16.805 4.287 3.457 1.00 66.56 107 GLU A O 1
ATOM 851 N N . LEU A 1 108 ? 15.164 5.170 4.705 1.00 70.12 108 LEU A N 1
ATOM 852 C CA . LEU A 1 108 ? 14.570 3.885 5.060 1.00 70.12 108 LEU A CA 1
ATOM 853 C C . LEU A 1 108 ? 14.082 3.134 3.814 1.00 70.12 108 LEU A C 1
ATOM 855 O O . LEU A 1 108 ? 14.371 1.945 3.645 1.00 70.12 108 LEU A O 1
ATOM 859 N N . HIS A 1 109 ? 13.394 3.826 2.903 1.00 68.19 109 HIS A N 1
ATOM 860 C CA . HIS A 1 109 ? 12.965 3.247 1.632 1.00 68.19 109 HIS A CA 1
ATOM 861 C C . HIS A 1 109 ? 14.143 2.794 0.764 1.00 68.19 109 HIS A C 1
ATOM 863 O O . HIS A 1 109 ? 14.021 1.801 0.042 1.00 68.19 109 HIS A O 1
ATOM 869 N N . GLN A 1 110 ? 15.281 3.483 0.834 1.00 58.50 110 GLN A N 1
ATOM 870 C CA . GLN A 1 110 ? 16.499 3.112 0.121 1.00 58.50 110 GLN A CA 1
ATOM 871 C C . GLN A 1 110 ? 17.147 1.857 0.724 1.00 58.50 110 GLN A C 1
ATOM 873 O O . GLN A 1 110 ? 17.455 0.920 -0.012 1.00 58.50 110 GLN A O 1
ATOM 878 N N . ILE A 1 111 ? 17.264 1.772 2.052 1.00 68.12 111 ILE A N 1
ATOM 879 C CA . ILE A 1 111 ? 17.789 0.585 2.747 1.00 68.12 111 ILE A CA 1
ATOM 880 C C . ILE A 1 111 ? 16.927 -0.644 2.439 1.00 68.12 111 ILE A C 1
ATOM 882 O O . ILE A 1 111 ? 17.449 -1.701 2.081 1.00 68.12 111 ILE A O 1
ATOM 886 N N . ILE A 1 112 ? 15.600 -0.502 2.506 1.00 68.44 112 ILE A N 1
ATOM 887 C CA . ILE A 1 112 ? 14.660 -1.588 2.203 1.00 68.44 112 ILE A CA 1
ATOM 888 C C . ILE A 1 112 ? 14.790 -2.035 0.741 1.00 68.44 112 ILE A C 1
ATOM 890 O O . ILE A 1 112 ? 14.777 -3.230 0.459 1.00 68.44 112 ILE A O 1
ATOM 894 N N . ARG A 1 113 ? 14.967 -1.095 -0.195 1.00 62.41 113 ARG A N 1
ATOM 895 C CA . ARG A 1 113 ? 15.088 -1.375 -1.637 1.00 62.41 113 ARG A CA 1
ATOM 896 C C . ARG A 1 113 ? 16.339 -2.180 -2.002 1.00 62.41 113 ARG A C 1
ATOM 898 O O . ARG A 1 113 ? 16.306 -2.909 -2.991 1.00 62.41 113 ARG A O 1
ATOM 905 N N . HIS A 1 114 ? 17.417 -2.042 -1.232 1.00 59.44 114 HIS A N 1
ATOM 906 C CA . HIS A 1 114 ? 18.703 -2.702 -1.488 1.00 59.44 114 HIS A CA 1
ATOM 907 C C . HIS A 1 114 ? 19.007 -3.866 -0.536 1.00 59.44 114 HIS A C 1
ATOM 909 O O . HIS A 1 114 ? 20.026 -4.538 -0.688 1.00 59.44 114 HIS A O 1
ATOM 915 N N . SER A 1 115 ? 18.124 -4.131 0.425 1.00 72.62 115 SER A N 1
ATOM 916 C CA . SER A 1 115 ? 18.234 -5.285 1.311 1.00 72.62 115 SER A CA 1
ATOM 917 C C . SER A 1 115 ? 17.875 -6.574 0.570 1.00 72.62 115 SER A C 1
ATOM 919 O O . SER A 1 115 ? 16.944 -6.608 -0.236 1.00 72.62 115 SER A O 1
ATOM 921 N N . THR A 1 116 ? 18.595 -7.661 0.853 1.00 76.56 116 THR A N 1
ATOM 922 C CA . THR A 1 116 ? 18.248 -8.987 0.323 1.00 76.56 116 THR A CA 1
ATOM 923 C C . THR A 1 116 ? 16.869 -9.412 0.831 1.00 76.56 116 THR A C 1
ATOM 925 O O . THR A 1 116 ? 16.443 -9.006 1.915 1.00 76.56 116 THR A O 1
ATOM 928 N N . GLN A 1 117 ? 16.153 -10.241 0.066 1.00 73.50 117 GLN A N 1
ATOM 929 C CA . GLN A 1 117 ? 14.820 -10.713 0.467 1.00 73.50 117 GLN A CA 1
ATOM 930 C C . GLN A 1 117 ? 14.847 -11.415 1.834 1.00 73.50 117 GLN A C 1
ATOM 932 O O . GLN A 1 117 ? 13.972 -11.167 2.663 1.00 73.50 117 GLN A O 1
ATOM 937 N N . ASP A 1 118 ? 15.902 -12.183 2.110 1.00 68.31 118 ASP A N 1
ATOM 938 C CA . ASP A 1 118 ? 16.124 -12.837 3.402 1.00 68.31 118 ASP A CA 1
ATOM 939 C C . ASP A 1 118 ? 16.327 -11.840 4.548 1.00 68.31 118 ASP A C 1
ATOM 941 O O . ASP A 1 118 ? 15.808 -12.037 5.648 1.00 68.31 118 ASP A O 1
ATOM 945 N N . LEU A 1 119 ? 17.057 -10.745 4.311 1.00 77.12 119 LEU A N 1
ATOM 946 C CA . LEU A 1 119 ? 17.241 -9.693 5.309 1.00 77.12 119 LEU A CA 1
ATOM 947 C C . LEU A 1 119 ? 15.921 -8.963 5.582 1.00 77.12 119 LEU A C 1
ATOM 949 O O . LEU A 1 119 ? 15.580 -8.727 6.739 1.00 77.12 119 LEU A O 1
ATOM 953 N N . LEU A 1 120 ? 15.148 -8.657 4.537 1.00 81.56 120 LEU A N 1
ATOM 954 C CA . LEU A 1 120 ? 13.830 -8.034 4.673 1.00 81.56 120 LEU A CA 1
ATOM 955 C C . LEU A 1 120 ? 12.846 -8.921 5.434 1.00 81.56 120 LEU A C 1
ATOM 957 O O . LEU A 1 120 ? 12.110 -8.415 6.279 1.00 81.56 120 LEU A O 1
ATOM 961 N N . ALA A 1 121 ? 12.841 -10.227 5.166 1.00 73.50 121 ALA A N 1
ATOM 962 C CA . ALA A 1 121 ? 12.024 -11.183 5.905 1.00 73.50 121 ALA A CA 1
ATOM 963 C C . ALA A 1 121 ? 12.401 -11.187 7.395 1.00 73.50 121 ALA A C 1
ATOM 965 O O . ALA A 1 121 ? 11.541 -10.986 8.249 1.00 73.50 121 ALA A O 1
ATOM 966 N N . ARG A 1 122 ? 13.700 -11.269 7.713 1.00 73.50 122 ARG A N 1
ATOM 967 C CA . ARG A 1 122 ? 14.192 -11.218 9.101 1.00 73.50 122 ARG A CA 1
ATOM 968 C C . ARG A 1 122 ? 13.862 -9.904 9.807 1.00 73.50 122 ARG A C 1
ATOM 970 O O . ARG A 1 122 ? 13.543 -9.918 10.995 1.00 73.50 122 ARG A O 1
ATOM 977 N N . LEU A 1 123 ? 13.938 -8.774 9.104 1.00 82.81 123 LEU A N 1
ATOM 978 C CA . LEU A 1 123 ? 13.577 -7.464 9.649 1.00 82.81 123 LEU A CA 1
ATOM 979 C C . LEU A 1 123 ? 12.075 -7.357 9.920 1.00 82.81 123 LEU A C 1
ATOM 981 O O . LEU A 1 123 ? 11.696 -6.873 10.985 1.00 82.81 123 LEU A O 1
ATOM 985 N N . LYS A 1 124 ? 11.226 -7.853 9.012 1.00 84.31 124 LYS A N 1
ATOM 986 C CA . LYS A 1 124 ? 9.774 -7.938 9.236 1.00 84.31 124 LYS A CA 1
ATOM 987 C C . LYS A 1 124 ? 9.452 -8.813 10.443 1.00 84.31 124 LYS A C 1
ATOM 989 O O . LYS A 1 124 ? 8.717 -8.378 11.323 1.00 84.31 124 LYS A O 1
ATOM 994 N N . ASP A 1 125 ? 10.073 -9.984 10.545 1.00 85.19 125 ASP A N 1
ATOM 995 C CA . ASP A 1 125 ? 9.877 -10.887 11.680 1.00 85.19 125 ASP A CA 1
ATOM 996 C C . ASP A 1 125 ? 10.360 -10.270 13.000 1.00 85.19 125 ASP A C 1
ATOM 998 O O . ASP A 1 125 ? 9.742 -10.448 14.051 1.00 85.19 125 ASP A O 1
ATOM 1002 N N . ALA A 1 126 ? 11.473 -9.532 12.981 1.00 86.69 126 ALA A N 1
ATOM 1003 C CA . ALA A 1 126 ? 11.963 -8.807 14.150 1.00 86.69 126 ALA A CA 1
ATOM 1004 C C . ALA A 1 126 ? 11.018 -7.666 14.555 1.00 86.69 126 ALA A C 1
ATOM 1006 O O . ALA A 1 126 ? 10.732 -7.503 15.744 1.00 86.69 126 ALA A O 1
ATOM 1007 N N . TYR A 1 127 ? 10.508 -6.911 13.581 1.00 90.31 127 TYR A N 1
ATOM 1008 C CA . TYR A 1 127 ? 9.549 -5.836 13.807 1.00 90.31 127 TYR A CA 1
ATOM 1009 C C . TYR A 1 127 ? 8.244 -6.367 14.405 1.00 90.31 127 TYR A C 1
ATOM 1011 O O . TYR A 1 127 ? 7.818 -5.884 15.451 1.00 90.31 127 TYR A O 1
ATOM 1019 N N . GLU A 1 128 ? 7.653 -7.405 13.812 1.00 92.06 128 GLU A N 1
ATOM 1020 C CA . GLU A 1 128 ? 6.402 -8.001 14.293 1.00 92.06 128 GLU A CA 1
ATOM 1021 C C . GLU A 1 128 ? 6.542 -8.589 15.701 1.00 92.06 128 GLU A C 1
ATOM 1023 O O . GLU A 1 128 ? 5.652 -8.428 16.539 1.00 92.06 128 GLU A O 1
ATOM 1028 N N . ARG A 1 129 ? 7.682 -9.217 16.020 1.00 89.56 129 ARG A N 1
ATOM 1029 C CA . ARG A 1 129 ? 7.965 -9.664 17.393 1.00 89.56 129 ARG A CA 1
ATOM 1030 C C . ARG A 1 129 ? 8.023 -8.492 18.367 1.00 89.56 129 ARG A C 1
ATOM 1032 O O . ARG A 1 129 ? 7.349 -8.531 19.395 1.00 89.56 129 ARG A O 1
ATOM 1039 N N . LYS A 1 130 ? 8.774 -7.440 18.032 1.00 93.25 130 LYS A N 1
ATOM 1040 C CA . LYS A 1 130 ? 8.902 -6.249 18.883 1.00 93.25 130 LYS A CA 1
ATOM 1041 C C . LYS A 1 130 ? 7.556 -5.551 19.079 1.00 93.25 130 LYS A C 1
ATOM 1043 O O . LYS A 1 130 ? 7.233 -5.160 20.198 1.00 93.25 130 LYS A O 1
ATOM 1048 N N . LYS A 1 131 ? 6.753 -5.444 18.020 1.00 93.50 131 LYS A N 1
ATOM 1049 C CA . LYS A 1 131 ? 5.395 -4.898 18.067 1.00 93.50 131 LYS A CA 1
ATOM 1050 C C . LYS A 1 131 ? 4.514 -5.696 19.030 1.00 93.50 131 LYS A C 1
ATOM 1052 O O . LYS A 1 131 ? 3.953 -5.112 19.951 1.00 93.50 131 LYS A O 1
ATOM 1057 N N . LYS A 1 132 ? 4.475 -7.028 18.906 1.00 91.62 132 LYS A N 1
ATOM 1058 C CA . LYS A 1 132 ? 3.710 -7.899 19.821 1.00 91.62 132 LYS A CA 1
ATOM 1059 C C . LYS A 1 132 ? 4.163 -7.777 21.275 1.00 91.62 132 LYS A C 1
ATOM 1061 O O . LYS A 1 132 ? 3.339 -7.808 22.188 1.00 91.62 132 LYS A O 1
ATOM 1066 N N . GLU A 1 133 ? 5.464 -7.646 21.520 1.00 93.56 133 GLU A N 1
ATOM 1067 C CA . GLU A 1 133 ? 5.995 -7.429 22.870 1.00 93.56 133 GLU A CA 1
ATOM 1068 C C . GLU A 1 133 ? 5.558 -6.082 23.451 1.00 93.56 133 GLU A C 1
ATOM 1070 O O . GLU A 1 133 ? 5.134 -6.023 24.608 1.00 93.56 133 GLU A O 1
ATOM 1075 N N . GLN A 1 134 ? 5.608 -5.018 22.646 1.00 92.12 134 GLN A N 1
ATOM 1076 C CA . GLN A 1 134 ? 5.143 -3.688 23.034 1.00 92.12 134 GLN A CA 1
ATOM 1077 C C . GLN A 1 134 ? 3.637 -3.669 23.303 1.00 92.12 134 GLN A C 1
ATOM 1079 O O . GLN A 1 134 ? 3.220 -3.158 24.339 1.00 92.12 134 GLN A O 1
ATOM 1084 N N . GLU A 1 135 ? 2.829 -4.288 22.442 1.00 91.50 135 GLU A N 1
ATOM 1085 C CA . GLU A 1 135 ? 1.385 -4.444 22.644 1.00 91.50 135 GLU A CA 1
ATOM 1086 C C . GLU A 1 135 ? 1.091 -5.225 23.928 1.00 91.50 135 GLU A C 1
ATOM 1088 O O . GLU A 1 135 ? 0.289 -4.795 24.754 1.00 91.50 135 GLU A O 1
ATOM 1093 N N . LYS A 1 136 ? 1.801 -6.332 24.176 1.00 93.88 136 LYS A N 1
ATOM 1094 C CA . LYS A 1 136 ? 1.665 -7.107 25.417 1.00 93.88 136 LYS A CA 1
ATOM 1095 C C . LYS A 1 136 ? 2.046 -6.291 26.653 1.00 93.88 136 LYS A C 1
ATOM 1097 O O . LYS A 1 136 ? 1.399 -6.418 27.694 1.00 93.88 136 LYS A O 1
ATOM 1102 N N . ALA A 1 137 ? 3.096 -5.476 26.575 1.00 92.50 137 ALA A N 1
ATOM 1103 C CA . ALA A 1 137 ? 3.493 -4.585 27.660 1.00 92.50 137 ALA A CA 1
ATOM 1104 C C . ALA A 1 137 ? 2.443 -3.489 27.897 1.00 92.50 137 ALA A C 1
ATOM 1106 O O . ALA A 1 137 ? 2.041 -3.270 29.041 1.00 92.50 137 ALA A O 1
ATOM 1107 N N . ALA A 1 138 ? 1.942 -2.870 26.828 1.00 88.88 138 ALA A N 1
ATOM 1108 C CA . ALA A 1 138 ? 0.878 -1.876 26.880 1.00 88.88 138 ALA A CA 1
ATOM 1109 C C . ALA A 1 138 ? -0.407 -2.459 27.481 1.00 88.88 138 ALA A C 1
ATOM 1111 O O . ALA A 1 138 ? -0.973 -1.854 28.384 1.00 88.88 138 ALA A O 1
ATOM 1112 N N . LEU A 1 139 ? -0.814 -3.667 27.084 1.00 89.62 139 LEU A N 1
ATOM 1113 C CA . LEU A 1 139 ? -1.974 -4.364 27.648 1.00 89.62 139 LEU A CA 1
ATOM 1114 C C . LEU A 1 139 ? -1.802 -4.667 29.139 1.00 89.62 139 LEU A C 1
ATOM 1116 O O . LEU A 1 139 ? -2.737 -4.495 29.916 1.00 89.62 139 LEU A O 1
ATOM 1120 N N . LYS A 1 140 ? -0.603 -5.074 29.572 1.00 92.38 140 LYS A N 1
ATOM 1121 C CA . LYS A 1 140 ? -0.312 -5.274 31.002 1.00 92.38 140 LYS A CA 1
ATOM 1122 C C . LYS A 1 140 ? -0.406 -3.973 31.793 1.00 92.38 140 LYS A C 1
ATOM 1124 O O . LYS A 1 140 ? -0.909 -3.988 32.913 1.00 92.38 140 LYS A O 1
ATOM 1129 N N . LEU A 1 141 ? 0.103 -2.870 31.245 1.00 90.81 141 LEU A N 1
ATOM 1130 C CA . LEU A 1 141 ? -0.021 -1.552 31.867 1.00 90.81 141 LEU A CA 1
ATOM 1131 C C . LEU A 1 141 ? -1.485 -1.121 31.909 1.00 90.81 141 LEU A C 1
ATOM 1133 O O . LEU A 1 141 ? -1.958 -0.703 32.960 1.00 90.81 141 LEU A O 1
ATOM 1137 N N . PHE A 1 142 ? -2.212 -1.314 30.808 1.00 90.06 142 PHE A N 1
ATOM 1138 C CA . PHE A 1 142 ? -3.635 -1.036 30.704 1.00 90.06 142 PHE A CA 1
ATOM 1139 C C . PHE A 1 142 ? -4.434 -1.783 31.763 1.00 90.06 142 PHE A C 1
ATOM 1141 O O . PHE A 1 142 ? -5.112 -1.142 32.557 1.00 90.06 142 PHE A O 1
ATOM 1148 N N . ALA A 1 143 ? -4.265 -3.100 31.875 1.00 89.94 143 ALA A N 1
ATOM 1149 C CA . ALA A 1 143 ? -4.960 -3.931 32.856 1.00 89.94 143 ALA A CA 1
ATOM 1150 C C . ALA A 1 143 ? -4.676 -3.538 34.319 1.00 89.94 143 ALA A C 1
ATOM 1152 O O . ALA A 1 143 ? -5.530 -3.729 35.179 1.00 89.94 143 ALA A O 1
ATOM 1153 N N . LYS A 1 144 ? -3.494 -2.977 34.609 1.00 91.56 144 LYS A N 1
ATOM 1154 C CA . LYS A 1 144 ? -3.123 -2.493 35.950 1.00 91.56 144 LYS A CA 1
ATOM 1155 C C . LYS A 1 144 ? -3.655 -1.093 36.269 1.00 91.56 144 LYS A C 1
ATOM 1157 O O . LYS A 1 144 ? -3.578 -0.672 37.421 1.00 91.56 144 LYS A O 1
ATOM 1162 N N . MET A 1 145 ? -4.141 -0.348 35.276 1.00 90.94 145 MET A N 1
ATOM 1163 C CA . MET A 1 145 ? -4.709 0.979 35.504 1.00 90.94 145 MET A CA 1
ATOM 1164 C C . MET A 1 145 ? -6.099 0.894 36.157 1.00 90.94 145 MET A C 1
ATOM 1166 O O . MET A 1 145 ? -6.837 -0.057 35.910 1.00 90.94 145 MET A O 1
ATOM 1170 N N . PRO A 1 146 ? -6.501 1.903 36.952 1.00 93.69 146 PRO A N 1
ATOM 1171 C CA . PRO A 1 146 ? -7.867 2.009 37.457 1.00 93.69 146 PRO A CA 1
ATOM 1172 C C . PRO A 1 146 ? -8.901 2.055 36.325 1.00 93.69 146 PRO A C 1
ATOM 1174 O O . PRO A 1 146 ? -8.656 2.679 35.290 1.00 93.69 146 PRO A O 1
ATOM 1177 N N . SER A 1 147 ? -10.078 1.468 36.563 1.00 88.12 147 SER A N 1
ATOM 1178 C CA . SER A 1 147 ? -11.164 1.357 35.573 1.00 88.12 147 SER A CA 1
ATOM 1179 C C . SER A 1 147 ? -11.538 2.702 34.931 1.00 88.12 147 SER A C 1
ATOM 1181 O O . SER A 1 147 ? -11.694 2.789 33.718 1.00 88.12 147 SER A O 1
ATOM 1183 N N . GLU A 1 148 ? -11.569 3.786 35.708 1.00 89.81 148 GLU A N 1
ATOM 1184 C CA . GLU A 1 148 ? -11.876 5.128 35.189 1.00 89.81 148 GLU A CA 1
ATOM 1185 C C . GLU A 1 148 ? -10.826 5.644 34.189 1.00 89.81 148 GLU A C 1
ATOM 1187 O O . GLU A 1 148 ? -11.164 6.247 33.171 1.00 89.81 148 GLU A O 1
ATOM 1192 N N . LYS A 1 149 ? -9.540 5.336 34.410 1.00 86.19 149 LYS A N 1
ATOM 1193 C CA . LYS A 1 149 ? -8.465 5.703 33.471 1.00 86.19 149 LYS A CA 1
ATOM 1194 C C . LYS A 1 149 ? -8.481 4.834 32.215 1.00 86.19 149 LYS A C 1
ATOM 1196 O O . LYS A 1 149 ? -8.202 5.337 31.130 1.00 86.19 149 LYS A O 1
ATOM 1201 N N . GLN A 1 150 ? -8.828 3.554 32.352 1.00 87.81 150 GLN A N 1
ATOM 1202 C CA . GLN A 1 150 ? -9.014 2.647 31.218 1.00 87.81 150 GLN A CA 1
ATOM 1203 C C . GLN A 1 150 ? -10.142 3.134 30.299 1.00 87.81 150 GLN A C 1
ATOM 1205 O O . GLN A 1 150 ? -9.928 3.268 29.096 1.00 87.81 150 GLN A O 1
ATOM 1210 N N . LYS A 1 151 ? -11.309 3.470 30.869 1.00 86.19 151 LYS A N 1
ATOM 1211 C CA . LYS A 1 151 ? -12.454 4.027 30.129 1.00 86.19 151 LYS A CA 1
ATOM 1212 C C . LYS A 1 151 ? -12.095 5.329 29.424 1.00 86.19 151 LYS A C 1
ATOM 1214 O O . LYS A 1 151 ? -12.409 5.486 28.251 1.00 86.19 151 LYS A O 1
ATOM 1219 N N . HIS A 1 152 ? -11.396 6.238 30.107 1.00 87.56 152 HIS A N 1
ATOM 1220 C CA . HIS A 1 152 ? -10.964 7.497 29.502 1.00 87.56 152 HIS A CA 1
ATOM 1221 C C . HIS A 1 152 ? -10.023 7.278 28.305 1.00 87.56 152 HIS A C 1
ATOM 1223 O O . HIS A 1 152 ? -10.195 7.906 27.264 1.00 87.56 152 HIS A O 1
ATOM 1229 N N . LEU A 1 153 ? -9.053 6.363 28.419 1.00 86.62 153 LEU A N 1
ATOM 1230 C CA . LEU A 1 153 ? -8.147 6.032 27.315 1.00 86.62 153 LEU A CA 1
ATOM 1231 C C . LEU A 1 153 ? -8.875 5.389 26.132 1.00 86.62 153 LEU A C 1
ATOM 1233 O O . LEU A 1 153 ? -8.620 5.775 24.995 1.00 86.62 153 LEU A O 1
ATOM 1237 N N . LEU A 1 154 ? -9.790 4.452 26.390 1.00 86.94 154 LEU A N 1
ATOM 1238 C CA . LEU A 1 154 ? -10.600 3.833 25.338 1.00 86.94 154 LEU A CA 1
ATOM 1239 C C . LEU A 1 154 ? -11.560 4.833 24.691 1.00 86.94 154 LEU A C 1
ATOM 1241 O O . LEU A 1 154 ? -11.731 4.799 23.487 1.00 86.94 154 LEU A O 1
ATOM 1245 N N . SER A 1 155 ? -12.132 5.769 25.445 1.00 85.19 155 SER A N 1
ATOM 1246 C CA . SER A 1 155 ? -12.977 6.823 24.874 1.00 85.19 155 SER A CA 1
ATOM 1247 C C . SER A 1 155 ? -12.184 7.817 24.020 1.00 85.19 155 SER A C 1
ATOM 1249 O O . SER A 1 155 ? -12.727 8.362 23.066 1.00 85.19 155 SER A O 1
ATOM 1251 N N . LYS A 1 156 ? -10.916 8.075 24.363 1.00 84.75 156 LYS A N 1
ATOM 1252 C CA . LYS A 1 156 ? -10.068 9.044 23.658 1.00 84.75 156 LYS A CA 1
ATOM 1253 C C . LYS A 1 156 ? -9.373 8.463 22.424 1.00 84.75 156 LYS A C 1
ATOM 1255 O O . LYS A 1 156 ? -9.143 9.194 21.467 1.00 84.75 156 LYS A O 1
ATOM 1260 N N . TYR A 1 157 ? -8.987 7.188 22.473 1.00 82.81 157 TYR A N 1
ATOM 1261 C CA . TYR A 1 157 ? -8.161 6.543 21.443 1.00 82.81 157 TYR A CA 1
ATOM 1262 C C . TYR A 1 157 ? -8.739 5.233 20.905 1.00 82.81 157 TYR A C 1
ATOM 1264 O O . TYR A 1 157 ? -8.215 4.693 19.934 1.00 82.81 157 TYR A O 1
ATOM 1272 N N . GLY A 1 158 ? -9.775 4.684 21.537 1.00 73.31 158 GLY A N 1
ATOM 1273 C CA . GLY A 1 158 ? -10.512 3.565 20.976 1.00 73.31 158 GLY A CA 1
ATOM 1274 C C . GLY A 1 158 ? -11.382 4.087 19.845 1.00 73.31 158 GLY A C 1
ATOM 1275 O O . GLY A 1 158 ? -12.356 4.792 20.093 1.00 73.31 158 GLY A O 1
ATOM 1276 N N . CYS A 1 159 ? -11.032 3.749 18.605 1.00 57.66 159 CYS A N 1
ATOM 1277 C CA . CYS A 1 159 ? -11.987 3.812 17.507 1.00 57.66 159 CYS A CA 1
ATOM 1278 C C . CYS A 1 159 ? -13.120 2.830 17.817 1.00 57.66 159 CYS A C 1
ATOM 1280 O O . CYS A 1 159 ? -13.016 1.639 17.531 1.00 57.66 159 CYS A O 1
ATOM 1282 N N . LEU A 1 160 ? -14.182 3.331 18.441 1.00 54.44 160 LEU A N 1
ATOM 1283 C CA . LEU A 1 160 ? -15.504 2.735 18.341 1.00 54.44 160 LEU A CA 1
ATOM 1284 C C . LEU A 1 160 ? -16.062 3.194 16.991 1.00 54.44 160 LEU A C 1
ATOM 1286 O O . LEU A 1 160 ? -16.777 4.187 16.913 1.00 54.44 160 LEU A O 1
ATOM 1290 N N . GLU A 1 161 ? -15.629 2.537 15.915 1.00 46.81 161 GLU A N 1
ATOM 1291 C CA . GLU A 1 161 ? -16.458 2.498 14.713 1.00 46.81 161 GLU A CA 1
ATOM 1292 C C . GLU A 1 161 ? -17.61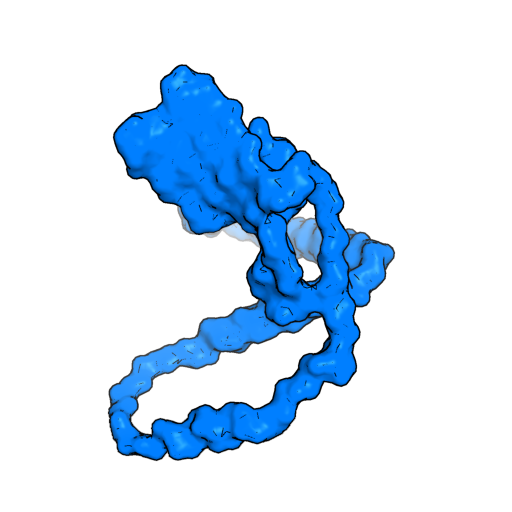3 1.546 15.046 1.00 46.81 161 GLU A C 1
ATOM 1294 O O . GLU A 1 161 ? -17.393 0.346 15.228 1.00 46.81 161 GLU A O 1
ATOM 1299 N N . GLU A 1 162 ? -18.799 2.120 15.261 1.00 40.41 162 GLU A N 1
ATOM 1300 C CA . GLU A 1 162 ? -20.074 1.391 15.253 1.00 40.41 162 GLU A CA 1
ATOM 1301 C C . GLU A 1 162 ? -20.460 0.996 13.823 1.00 40.41 162 GLU A C 1
ATOM 1303 O O . GLU A 1 162 ? -20.261 1.826 12.903 1.00 40.41 162 GLU A O 1
#